Protein AF-A0AA37RUQ0-F1 (afdb_monomer_lite)

pLDDT: mean 81.83, std 15.88, range [35.28, 97.94]

Secondary structure (DSSP, 8-state):
-HHHHHHHHHHHHTPPP--EEE--TTHHHHHHHHHHHHHHHHHHHHHHHHH-TT-HHHHHHHHHHHHHHHHHHHHHHHHHHHHHTTSEEE------

Organism: NCBI:txid375674

Structure (mmCIF, N/CA/C/O backbone):
data_AF-A0AA37RUQ0-F1
#
_entry.id   AF-A0AA37RUQ0-F1
#
loop_
_atom_site.group_PDB
_atom_site.id
_atom_site.type_symbol
_atom_site.label_atom_id
_atom_site.label_alt_id
_atom_site.label_comp_id
_atom_site.label_asym_id
_atom_site.label_entity_id
_atom_site.label_seq_id
_atom_site.pdbx_PDB_ins_code
_atom_site.Cartn_x
_atom_site.Cartn_y
_atom_site.Cartn_z
_atom_site.occupancy
_atom_site.B_iso_or_equiv
_atom_site.auth_seq_id
_atom_site.auth_comp_id
_atom_site.auth_asym_id
_atom_site.auth_atom_id
_atom_site.pdbx_PDB_model_num
ATOM 1 N N . MET A 1 1 ? 40.283 13.486 -41.140 1.00 60.22 1 MET A N 1
ATOM 2 C CA . MET A 1 1 ? 39.689 14.454 -40.187 1.00 60.22 1 MET A CA 1
ATOM 3 C C . MET A 1 1 ? 38.162 14.524 -40.299 1.00 60.22 1 MET A C 1
ATOM 5 O O . MET A 1 1 ? 37.509 14.220 -39.315 1.00 60.22 1 MET A O 1
ATOM 9 N N . ARG A 1 2 ? 37.567 14.825 -41.470 1.00 71.31 2 ARG A N 1
ATOM 10 C CA . ARG A 1 2 ? 36.091 14.896 -41.643 1.00 71.31 2 ARG A CA 1
ATOM 11 C C . ARG A 1 2 ? 35.333 13.602 -41.297 1.00 71.31 2 ARG A C 1
ATOM 13 O O . ARG A 1 2 ? 34.351 13.659 -40.573 1.00 71.31 2 ARG A O 1
ATOM 20 N N . PHE A 1 3 ? 35.820 12.444 -41.745 1.00 74.75 3 PHE A N 1
ATOM 21 C CA . PHE A 1 3 ? 35.188 11.150 -41.443 1.00 74.75 3 PHE A CA 1
ATOM 22 C C . PHE A 1 3 ? 35.244 10.765 -39.958 1.00 74.75 3 PHE A C 1
ATOM 24 O O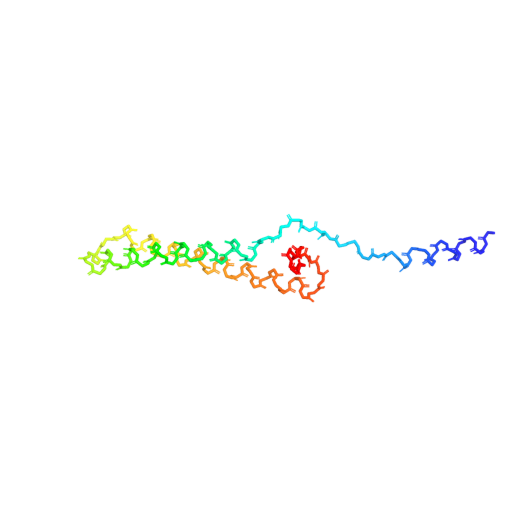 . PHE A 1 3 ? 34.309 10.157 -39.455 1.00 74.75 3 PHE A O 1
ATOM 31 N N . LEU A 1 4 ? 36.302 11.170 -39.246 1.00 80.56 4 LEU A N 1
ATOM 32 C CA . LEU A 1 4 ? 36.442 10.919 -37.809 1.00 80.56 4 LEU A CA 1
ATOM 33 C C . LEU A 1 4 ? 35.384 11.696 -37.012 1.00 80.56 4 LEU A C 1
ATOM 35 O O . LEU A 1 4 ? 34.771 11.152 -36.104 1.00 80.56 4 LEU A O 1
ATOM 39 N N . LEU A 1 5 ? 35.135 12.953 -37.396 1.00 80.25 5 LEU A N 1
ATOM 40 C CA . LEU A 1 5 ? 34.093 13.784 -36.791 1.00 80.25 5 LEU A CA 1
ATOM 41 C C . LEU A 1 5 ? 32.697 13.201 -37.017 1.00 80.25 5 LEU A C 1
ATOM 43 O O . LEU A 1 5 ? 31.911 13.149 -36.080 1.00 80.25 5 LEU A O 1
ATOM 47 N N . ILE A 1 6 ? 32.410 12.722 -38.232 1.00 82.50 6 ILE A N 1
ATOM 48 C CA . ILE A 1 6 ? 31.123 12.087 -38.545 1.00 82.50 6 ILE A CA 1
ATOM 49 C C . ILE A 1 6 ? 30.934 10.832 -37.688 1.00 82.50 6 ILE A C 1
ATOM 51 O O . ILE A 1 6 ? 29.890 10.701 -37.061 1.00 82.50 6 ILE A O 1
ATOM 55 N N . LEU A 1 7 ? 31.963 9.979 -37.586 1.00 81.06 7 LEU A N 1
ATOM 56 C CA . LEU A 1 7 ? 31.937 8.765 -36.765 1.00 81.06 7 LEU A CA 1
ATOM 57 C C . LEU A 1 7 ? 31.631 9.078 -35.292 1.00 81.06 7 LEU A C 1
ATOM 59 O O . LEU A 1 7 ? 30.760 8.441 -34.702 1.00 81.06 7 LEU A O 1
ATOM 63 N N . ILE A 1 8 ? 32.308 10.080 -34.722 1.00 80.06 8 ILE A N 1
ATOM 64 C CA . ILE A 1 8 ? 32.117 10.513 -33.330 1.00 80.06 8 ILE A CA 1
ATOM 65 C C . ILE A 1 8 ? 30.689 11.028 -33.115 1.00 80.06 8 ILE A C 1
ATOM 67 O O . ILE A 1 8 ? 30.041 10.629 -32.153 1.00 80.06 8 ILE A O 1
ATOM 71 N N . VAL A 1 9 ? 30.166 11.853 -34.027 1.00 79.12 9 VAL A N 1
ATOM 72 C CA . VAL A 1 9 ? 28.796 12.386 -33.926 1.00 79.12 9 VAL A CA 1
ATOM 73 C C . VAL A 1 9 ? 27.759 11.262 -33.982 1.00 79.12 9 VAL A C 1
ATOM 75 O O . VAL A 1 9 ? 26.856 11.235 -33.150 1.00 79.12 9 VAL A O 1
ATOM 78 N N . THR A 1 10 ? 27.913 10.289 -34.885 1.00 78.81 10 THR A N 1
ATOM 79 C CA . THR A 1 10 ? 27.029 9.113 -34.906 1.00 78.81 10 THR A CA 1
ATOM 80 C C . THR A 1 10 ? 27.122 8.286 -33.628 1.00 78.81 10 THR A C 1
ATOM 82 O O . THR A 1 10 ? 26.094 7.831 -33.143 1.00 78.81 10 THR A O 1
ATOM 85 N N . LEU A 1 11 ? 28.313 8.121 -33.040 1.00 72.06 11 LEU A N 1
ATOM 86 C CA . LEU A 1 11 ? 28.481 7.343 -31.809 1.00 72.06 11 LEU A CA 1
ATOM 87 C C . LEU A 1 11 ? 27.798 8.010 -30.602 1.00 72.06 11 LEU A C 1
ATOM 89 O O . LEU A 1 11 ? 27.229 7.320 -29.761 1.00 72.06 11 LEU A O 1
ATOM 93 N N . LEU A 1 12 ? 27.819 9.346 -30.532 1.00 66.44 12 LEU A N 1
ATOM 94 C CA . LEU A 1 12 ? 27.153 10.106 -29.469 1.00 66.44 12 LEU A CA 1
ATOM 95 C C . LEU A 1 12 ? 25.618 10.055 -29.569 1.00 66.44 12 LEU A C 1
ATOM 97 O O . LEU A 1 12 ? 24.941 10.050 -28.541 1.00 66.44 12 LEU A O 1
ATOM 101 N N . CYS A 1 13 ? 25.061 9.985 -30.781 1.00 69.25 13 CYS A N 1
ATOM 102 C CA . CYS A 1 13 ? 23.610 9.912 -30.984 1.00 69.25 13 CYS A CA 1
ATOM 103 C C . CYS A 1 13 ? 23.003 8.538 -30.656 1.00 69.25 13 CYS A C 1
ATOM 105 O O . CYS A 1 13 ? 21.801 8.461 -30.426 1.00 69.25 13 CYS A O 1
ATOM 107 N N . VAL A 1 14 ? 23.806 7.469 -30.615 1.00 67.75 14 VAL A N 1
ATOM 108 C CA . VAL A 1 14 ? 23.345 6.098 -30.311 1.00 67.75 14 VAL A CA 1
ATOM 109 C C . VAL A 1 14 ? 23.705 5.706 -28.874 1.00 67.75 14 VAL A C 1
ATOM 111 O O . VAL A 1 14 ? 23.908 4.533 -28.569 1.00 67.75 14 VAL A O 1
ATOM 114 N N . SER A 1 15 ? 23.810 6.673 -27.956 1.00 61.28 15 SER A N 1
ATOM 115 C CA . SER A 1 15 ? 23.961 6.310 -26.548 1.00 61.28 15 SER A CA 1
ATOM 116 C C . SER A 1 15 ? 22.658 5.656 -26.065 1.00 61.28 15 SER A C 1
ATOM 118 O O . SER A 1 15 ? 21.587 6.256 -26.194 1.00 61.28 15 SER A O 1
ATOM 120 N N . PRO A 1 16 ? 22.700 4.411 -25.557 1.00 64.06 16 PRO A N 1
ATOM 121 C CA . PRO A 1 16 ? 21.535 3.829 -24.916 1.00 64.06 16 PRO A CA 1
ATOM 122 C C . PRO A 1 16 ? 21.187 4.716 -23.721 1.00 64.06 16 PRO A C 1
ATOM 124 O O . PRO A 1 16 ? 22.066 5.059 -22.927 1.00 64.06 16 PRO A O 1
ATOM 127 N N . GLY A 1 17 ? 19.920 5.126 -23.625 1.00 61.44 17 GLY A N 1
ATOM 128 C CA . GLY A 1 17 ? 19.441 5.917 -22.497 1.00 61.44 17 GLY A CA 1
ATOM 129 C C . GLY A 1 17 ? 19.852 5.235 -21.195 1.00 61.44 17 GLY A C 1
ATOM 130 O O . GLY A 1 17 ? 19.557 4.057 -20.994 1.00 61.44 17 GLY A O 1
ATOM 131 N N . ALA A 1 18 ? 20.595 5.948 -20.349 1.00 59.53 18 ALA A N 1
ATOM 132 C CA . ALA A 1 18 ? 21.043 5.422 -19.071 1.00 59.53 18 ALA A CA 1
ATOM 133 C C . ALA A 1 18 ? 19.813 5.171 -18.191 1.00 59.53 18 ALA A C 1
ATOM 135 O O . ALA A 1 18 ? 19.218 6.105 -17.659 1.00 59.53 18 ALA A O 1
ATOM 136 N N . GLN A 1 19 ? 19.406 3.909 -18.075 1.00 55.50 19 GLN A N 1
ATOM 137 C CA . GLN A 1 19 ? 18.350 3.502 -17.160 1.00 55.50 19 GLN A CA 1
ATOM 138 C C . GLN A 1 19 ? 18.966 3.281 -15.782 1.00 55.50 19 GLN A C 1
ATOM 140 O O . GLN A 1 19 ? 19.949 2.553 -15.634 1.00 55.50 19 GLN A O 1
ATOM 145 N N . SER A 1 20 ? 18.390 3.913 -14.761 1.00 52.22 20 SER A N 1
ATOM 146 C CA . SER A 1 20 ? 18.719 3.574 -13.382 1.00 52.22 20 SER A CA 1
ATOM 147 C C . SER A 1 20 ? 18.062 2.232 -13.069 1.00 52.22 20 SER A C 1
ATOM 149 O O . SER A 1 20 ? 16.851 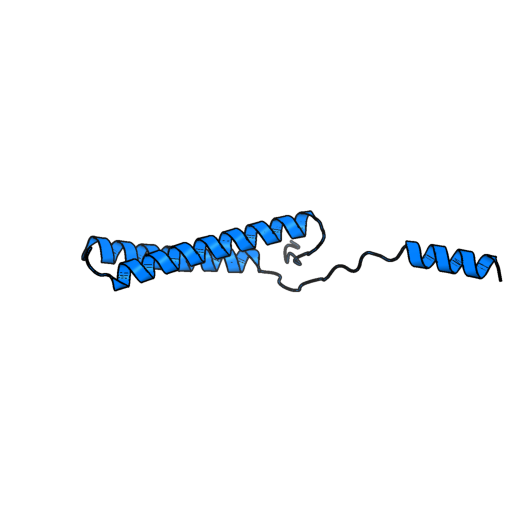2.150 -12.868 1.00 52.22 20 SER A O 1
ATOM 151 N N . ILE A 1 21 ? 18.857 1.163 -13.091 1.00 53.38 21 ILE A N 1
ATOM 152 C CA . ILE A 1 21 ? 18.432 -0.136 -12.573 1.00 53.38 21 ILE A CA 1
ATOM 153 C C . ILE A 1 21 ? 18.433 -0.001 -11.057 1.00 53.38 21 ILE A C 1
ATOM 155 O O . ILE A 1 21 ? 19.492 0.102 -10.438 1.00 53.38 21 ILE A O 1
ATOM 159 N N . VAL A 1 22 ? 17.244 0.029 -10.464 1.00 51.25 22 VAL A N 1
ATOM 160 C CA . VAL A 1 22 ? 17.087 -0.017 -9.014 1.00 51.25 22 VAL A CA 1
ATOM 161 C C . VAL A 1 22 ? 16.885 -1.487 -8.649 1.00 51.25 22 VAL A C 1
ATOM 163 O O . VAL A 1 22 ? 15.821 -2.033 -8.947 1.00 51.25 22 VAL A O 1
ATOM 166 N N . PRO A 1 23 ? 17.880 -2.167 -8.049 1.00 48.78 23 PRO A N 1
ATOM 167 C CA . PRO A 1 23 ? 17.712 -3.530 -7.565 1.00 48.78 23 PRO A CA 1
ATOM 168 C C . PRO A 1 23 ? 16.777 -3.496 -6.353 1.00 48.78 23 PRO A C 1
ATOM 170 O O . PRO A 1 23 ? 17.201 -3.348 -5.211 1.00 48.78 23 PRO A O 1
ATOM 173 N N . ASN A 1 24 ? 15.476 -3.545 -6.616 1.00 54.97 24 ASN A N 1
ATOM 174 C CA . ASN A 1 24 ? 14.449 -3.751 -5.610 1.00 54.97 24 ASN A CA 1
ATOM 175 C C . ASN A 1 24 ? 13.415 -4.717 -6.189 1.00 54.97 24 ASN A C 1
ATOM 177 O O . ASN A 1 24 ? 12.358 -4.326 -6.678 1.00 54.97 24 ASN A O 1
ATOM 181 N N . ASP A 1 25 ? 13.797 -5.986 -6.164 1.00 63.69 25 ASP A N 1
ATOM 182 C CA . ASP A 1 25 ? 13.120 -7.158 -6.724 1.00 63.69 25 ASP A CA 1
ATOM 183 C C . ASP A 1 25 ? 11.809 -7.542 -6.018 1.00 63.69 25 ASP A C 1
ATOM 185 O O . ASP A 1 25 ? 11.164 -8.535 -6.352 1.00 63.69 25 ASP A O 1
ATOM 189 N N . GLY A 1 26 ? 11.384 -6.747 -5.039 1.00 74.50 26 GLY A N 1
ATOM 190 C CA . GLY A 1 26 ? 10.181 -7.007 -4.267 1.00 74.50 26 GLY A CA 1
ATOM 191 C C . GLY A 1 26 ? 9.402 -5.763 -3.891 1.00 74.50 26 GLY A C 1
ATOM 192 O O . GLY A 1 26 ? 8.534 -5.883 -3.036 1.00 74.50 26 GLY A O 1
ATOM 193 N N . TYR A 1 27 ? 9.680 -4.591 -4.476 1.00 84.25 27 TYR A N 1
ATOM 194 C CA . TYR A 1 27 ? 9.077 -3.338 -4.012 1.00 84.25 27 TYR A CA 1
ATOM 195 C C . TYR A 1 27 ? 7.547 -3.416 -3.908 1.00 84.25 27 TYR A C 1
ATOM 197 O O . TYR A 1 27 ? 6.989 -3.123 -2.852 1.00 84.25 27 TYR A O 1
ATOM 205 N N . TYR A 1 28 ? 6.878 -3.864 -4.976 1.00 87.94 28 TYR A N 1
ATOM 206 C CA . TYR A 1 28 ? 5.419 -3.982 -4.992 1.00 87.94 28 TYR A CA 1
ATOM 207 C C . TYR A 1 28 ? 4.918 -5.035 -4.001 1.00 87.94 28 TYR A C 1
ATOM 209 O O . TYR A 1 28 ? 4.023 -4.747 -3.219 1.00 87.94 28 TYR A O 1
ATOM 217 N N . ARG A 1 29 ? 5.572 -6.199 -3.930 1.00 88.06 29 ARG A N 1
ATOM 218 C CA . ARG A 1 29 ? 5.234 -7.252 -2.959 1.00 88.06 29 ARG A CA 1
ATOM 219 C C . ARG A 1 29 ? 5.375 -6.779 -1.508 1.00 88.06 29 ARG A C 1
ATOM 221 O O . ARG A 1 29 ? 4.532 -7.087 -0.673 1.00 88.06 29 ARG A O 1
ATOM 228 N N . ILE A 1 30 ? 6.437 -6.034 -1.200 1.00 90.31 30 ILE A N 1
ATOM 229 C CA . ILE A 1 30 ? 6.680 -5.453 0.127 1.00 90.31 30 ILE A CA 1
ATOM 230 C C . ILE A 1 30 ? 5.619 -4.397 0.437 1.00 90.31 30 ILE A C 1
ATOM 232 O O . ILE A 1 30 ? 5.131 -4.345 1.564 1.00 90.31 30 ILE A O 1
ATOM 236 N N . ALA A 1 31 ? 5.257 -3.568 -0.545 1.00 91.75 31 ALA A N 1
ATOM 237 C CA . ALA A 1 31 ? 4.198 -2.580 -0.391 1.00 91.75 31 ALA A CA 1
ATOM 238 C C . ALA A 1 31 ? 2.848 -3.250 -0.097 1.00 91.75 31 ALA A C 1
ATOM 240 O O . ALA A 1 31 ? 2.189 -2.848 0.859 1.00 91.75 31 ALA A O 1
ATOM 241 N N . ASP A 1 32 ? 2.494 -4.309 -0.828 1.00 92.00 32 ASP A N 1
ATOM 242 C CA . ASP A 1 32 ? 1.259 -5.073 -0.615 1.00 92.00 32 ASP A CA 1
ATOM 243 C C . ASP A 1 32 ? 1.242 -5.713 0.781 1.00 92.00 32 ASP A C 1
ATOM 245 O O . ASP A 1 32 ? 0.328 -5.475 1.565 1.00 92.00 32 ASP A O 1
ATOM 249 N N . SER A 1 33 ? 2.319 -6.407 1.171 1.00 94.06 33 SER A N 1
ATOM 250 C CA . SER A 1 33 ? 2.425 -6.999 2.517 1.00 94.06 33 SER A CA 1
ATOM 251 C C . SER A 1 33 ? 2.367 -5.946 3.630 1.00 94.06 33 SER A C 1
ATOM 253 O O . SER A 1 33 ? 1.878 -6.208 4.732 1.00 94.06 33 SER A O 1
ATOM 255 N N . ARG A 1 34 ? 2.883 -4.737 3.372 1.00 95.31 34 ARG A N 1
ATOM 256 C CA . ARG A 1 34 ? 2.810 -3.629 4.324 1.00 95.31 34 ARG A CA 1
ATOM 257 C C . ARG A 1 34 ? 1.390 -3.082 4.438 1.00 95.31 34 ARG A C 1
ATOM 259 O O . ARG A 1 34 ? 0.983 -2.783 5.557 1.00 95.31 34 ARG A O 1
ATOM 266 N N . ILE A 1 35 ? 0.664 -2.959 3.328 1.00 96.00 35 ILE A N 1
ATOM 267 C CA . ILE A 1 35 ? -0.750 -2.568 3.326 1.00 96.00 35 ILE A CA 1
ATOM 268 C C . ILE A 1 35 ? -1.562 -3.592 4.121 1.00 96.00 35 ILE A C 1
ATOM 270 O O . ILE A 1 35 ? -2.229 -3.193 5.071 1.00 96.00 35 ILE A O 1
ATOM 274 N N . ASP A 1 36 ? -1.403 -4.890 3.853 1.00 96.81 36 ASP A N 1
ATOM 275 C CA . ASP A 1 36 ? -2.109 -5.958 4.579 1.00 96.81 36 ASP A CA 1
ATOM 276 C C . ASP A 1 36 ? -1.870 -5.879 6.095 1.00 96.81 36 ASP A C 1
ATOM 278 O O . ASP A 1 36 ? -2.788 -5.993 6.913 1.00 96.81 36 ASP A O 1
ATOM 282 N N . TYR A 1 37 ? -0.619 -5.643 6.498 1.00 97.25 37 TYR A N 1
ATOM 283 C CA . TYR A 1 37 ? -0.258 -5.468 7.902 1.00 97.25 37 TYR A CA 1
ATOM 284 C C . TYR A 1 37 ? -0.917 -4.232 8.542 1.00 97.25 37 TYR A C 1
ATOM 286 O O . TYR A 1 37 ? -1.332 -4.274 9.703 1.00 97.25 37 TYR A O 1
ATOM 294 N N . LEU A 1 38 ? -1.007 -3.119 7.812 1.00 97.25 38 LEU A N 1
ATOM 295 C CA . LEU A 1 38 ? -1.653 -1.895 8.292 1.00 97.25 38 LEU A CA 1
ATOM 296 C C . LEU A 1 38 ? -3.177 -2.042 8.350 1.00 97.25 38 LEU A C 1
ATOM 298 O O . LEU A 1 38 ? -3.785 -1.582 9.313 1.00 97.25 38 LEU A O 1
ATOM 302 N N . GLU A 1 39 ? -3.789 -2.726 7.385 1.00 97.06 39 GLU A N 1
ATOM 303 C CA . GLU A 1 39 ? -5.224 -3.019 7.381 1.00 97.06 39 GLU A CA 1
ATOM 304 C C . GLU A 1 39 ? -5.630 -3.921 8.548 1.00 97.06 39 GLU A C 1
ATOM 306 O O . GLU A 1 39 ? -6.678 -3.712 9.157 1.00 97.06 39 GLU A O 1
ATOM 311 N N . ASN A 1 40 ? -4.795 -4.898 8.909 1.00 96.94 40 ASN A N 1
ATOM 312 C CA . ASN A 1 40 ? -5.046 -5.731 10.084 1.00 96.94 40 ASN A CA 1
ATOM 313 C C . ASN A 1 40 ? -4.992 -4.915 11.384 1.00 96.94 40 ASN A C 1
ATOM 315 O O . ASN A 1 40 ? -5.898 -5.025 12.204 1.00 96.94 40 ASN A O 1
ATOM 319 N N . GLN A 1 41 ? -4.008 -4.024 11.538 1.00 95.94 41 GLN A N 1
ATOM 320 C CA . GLN A 1 41 ? -3.989 -3.100 12.679 1.00 95.94 41 GLN A CA 1
ATOM 321 C C . GLN A 1 41 ? -5.195 -2.155 12.685 1.00 95.94 41 GLN A C 1
ATOM 323 O O . GLN A 1 41 ? -5.731 -1.850 13.747 1.00 95.94 41 GLN A O 1
ATOM 328 N N . LEU A 1 42 ? -5.633 -1.690 11.512 1.00 95.81 42 LEU A N 1
ATOM 329 C CA . LEU A 1 42 ? -6.806 -0.831 11.400 1.00 95.81 42 LEU A CA 1
ATOM 330 C C . LEU A 1 42 ? -8.067 -1.562 11.874 1.00 95.81 42 LEU A C 1
ATOM 332 O O . LEU A 1 42 ? -8.836 -0.985 12.636 1.00 95.81 42 LEU A O 1
ATOM 336 N N . LYS A 1 43 ? -8.237 -2.841 11.509 1.00 95.25 43 LYS A N 1
ATOM 337 C CA . LYS A 1 43 ? -9.335 -3.688 12.007 1.00 95.25 43 LYS A CA 1
ATOM 338 C C . LYS A 1 43 ? -9.311 -3.823 13.529 1.00 95.25 43 LYS A C 1
ATOM 340 O O . LYS A 1 43 ? -10.362 -3.716 14.156 1.00 95.25 43 LYS A O 1
ATOM 345 N N . ASP A 1 44 ? -8.134 -4.017 14.122 1.00 94.88 44 ASP A N 1
ATOM 346 C CA . ASP A 1 44 ? -7.993 -4.119 15.579 1.00 94.88 44 ASP A CA 1
ATOM 347 C C . ASP A 1 44 ? -8.360 -2.803 16.282 1.00 94.88 44 ASP A C 1
ATOM 349 O O . ASP A 1 44 ? -9.025 -2.809 17.320 1.00 94.88 44 ASP A O 1
ATOM 353 N N . VAL A 1 45 ? -7.956 -1.665 15.711 1.00 92.94 45 VAL A N 1
ATOM 354 C CA . VAL A 1 45 ? -8.291 -0.331 16.231 1.00 92.94 45 VAL A CA 1
ATOM 355 C C . VAL A 1 45 ? -9.782 -0.032 16.068 1.00 92.94 45 VAL A C 1
ATOM 357 O O . VAL A 1 45 ? -10.405 0.458 17.008 1.00 92.94 45 VAL A O 1
ATOM 360 N N . ASP A 1 46 ? -10.378 -0.372 14.924 1.00 93.44 46 ASP A N 1
ATOM 361 C CA . ASP A 1 46 ? -11.813 -0.212 14.673 1.00 93.44 46 ASP A CA 1
ATOM 362 C C . ASP A 1 46 ? -12.648 -1.069 15.637 1.00 93.44 46 ASP A C 1
ATOM 364 O O . ASP A 1 46 ? -13.656 -0.601 16.171 1.00 93.44 46 ASP A O 1
ATOM 368 N N . ALA A 1 47 ? -12.204 -2.294 15.936 1.00 93.19 47 ALA A N 1
ATOM 369 C CA . ALA A 1 47 ? -12.843 -3.148 16.934 1.00 93.19 47 ALA A CA 1
ATOM 370 C C . ALA A 1 47 ? -12.778 -2.535 18.344 1.00 93.19 47 ALA A C 1
ATOM 372 O O . ALA A 1 47 ? -13.765 -2.567 19.079 1.00 93.19 47 ALA A O 1
ATOM 373 N N . GLN A 1 48 ? -11.646 -1.933 18.722 1.00 90.94 48 GLN A N 1
ATOM 374 C CA . GLN A 1 48 ? -11.506 -1.250 20.012 1.00 90.94 48 GLN A CA 1
ATOM 375 C C . GLN A 1 48 ? -12.362 0.022 20.094 1.00 90.94 48 GLN A C 1
ATOM 377 O O . GLN A 1 48 ? -13.024 0.249 21.107 1.00 90.94 48 GLN A O 1
ATOM 382 N N . LEU A 1 49 ? -12.416 0.817 19.023 1.00 90.81 49 LEU A N 1
ATOM 383 C CA . LEU A 1 49 ? -13.265 2.008 18.938 1.00 90.81 49 LEU A CA 1
ATOM 384 C C . LEU A 1 49 ? -14.759 1.669 18.972 1.00 90.81 49 LEU A C 1
ATOM 386 O O . LEU A 1 49 ? -15.535 2.417 19.560 1.00 90.81 49 LEU A O 1
ATOM 390 N N . ALA A 1 50 ? -15.171 0.529 18.410 1.00 89.88 50 ALA A N 1
ATOM 391 C CA . ALA A 1 50 ? -16.551 0.056 18.510 1.00 89.88 50 ALA A CA 1
ATOM 392 C C . ALA A 1 50 ? -16.965 -0.245 19.964 1.00 89.88 50 ALA A C 1
ATOM 394 O O . ALA A 1 50 ? -18.132 -0.081 20.320 1.00 89.88 50 ALA A O 1
ATOM 395 N N . LEU A 1 51 ? -16.013 -0.661 20.806 1.00 89.56 51 LEU A N 1
ATOM 396 C CA . LEU A 1 51 ? -16.230 -0.903 22.234 1.00 89.56 51 LEU A CA 1
ATOM 397 C C . LEU A 1 51 ? -16.115 0.381 23.067 1.00 89.56 51 LEU A C 1
ATOM 399 O O . LEU A 1 51 ? -16.825 0.527 24.058 1.00 89.56 51 LEU A O 1
ATOM 403 N N . THR A 1 52 ? -15.221 1.300 22.685 1.00 86.62 52 THR A N 1
ATOM 404 C CA . THR A 1 52 ? -14.952 2.556 23.409 1.00 86.62 52 THR A CA 1
ATOM 405 C C . THR A 1 52 ? -14.828 3.743 22.435 1.00 86.62 52 THR A C 1
ATOM 407 O O . THR A 1 52 ? -13.717 4.138 22.073 1.00 86.62 52 THR A O 1
ATOM 410 N N . PRO A 1 53 ? -15.953 4.359 22.019 1.00 78.38 53 PRO A N 1
ATOM 411 C CA . PRO A 1 53 ? -15.972 5.332 20.916 1.00 78.38 53 PRO A CA 1
ATOM 412 C C . PRO A 1 53 ? -15.263 6.664 21.203 1.00 78.38 53 PRO A C 1
ATOM 414 O O . PRO A 1 53 ? -14.785 7.332 20.287 1.00 78.38 53 PRO A O 1
ATOM 417 N N . GLU A 1 54 ? -15.180 7.071 22.472 1.00 82.19 54 GLU A N 1
ATOM 418 C CA . GLU A 1 54 ? -14.650 8.387 22.867 1.00 82.19 54 GLU A CA 1
ATOM 419 C C . GLU A 1 54 ? -13.127 8.406 23.083 1.00 82.19 54 GLU A C 1
ATOM 421 O O . GLU A 1 54 ? -12.559 9.385 23.574 1.00 82.19 54 GLU A O 1
ATOM 426 N N . GLN A 1 55 ? -12.420 7.341 22.699 1.00 85.12 55 GLN A N 1
ATOM 427 C CA . GLN A 1 55 ? -10.983 7.248 22.919 1.00 85.12 55 GLN A CA 1
ATOM 428 C C . GLN A 1 55 ? -10.207 8.036 21.846 1.00 85.12 55 GLN A C 1
ATOM 430 O O . GLN A 1 55 ? -9.771 7.501 20.828 1.00 85.12 55 GLN A O 1
ATOM 435 N N . SER A 1 56 ? -10.008 9.338 22.092 1.00 85.31 56 SER A N 1
ATOM 436 C CA . SER A 1 56 ? -9.328 10.290 21.187 1.00 85.31 56 SER A CA 1
ATOM 437 C C . SER A 1 56 ? -7.989 9.782 20.617 1.00 85.31 56 SER A C 1
ATOM 439 O O . SER A 1 56 ? -7.673 10.020 19.448 1.00 85.31 56 SER A O 1
ATOM 441 N N . GLN A 1 57 ? -7.223 9.028 21.411 1.00 90.12 57 GLN A N 1
ATOM 442 C CA . GLN A 1 57 ? -5.960 8.428 20.974 1.00 90.12 57 GLN A CA 1
ATOM 443 C C . GLN A 1 57 ? -6.166 7.355 19.897 1.00 90.12 57 GLN A C 1
ATOM 445 O O . GLN A 1 57 ? -5.455 7.364 18.896 1.00 90.12 57 GLN A O 1
ATOM 450 N N . LEU A 1 58 ? -7.160 6.475 20.057 1.00 90.06 58 LEU A N 1
ATOM 451 C CA . LEU A 1 58 ? -7.466 5.440 19.067 1.00 90.06 58 LEU A CA 1
ATOM 452 C C . LEU A 1 58 ? -7.975 6.046 17.757 1.00 90.06 58 LEU A C 1
ATOM 454 O O . LEU A 1 58 ? -7.571 5.593 16.692 1.00 90.06 58 LEU A O 1
ATOM 458 N N . ASN A 1 59 ? -8.770 7.120 17.819 1.00 89.94 59 ASN A N 1
ATOM 459 C CA . ASN A 1 59 ? -9.182 7.859 16.621 1.00 89.94 59 ASN A CA 1
ATOM 460 C C . ASN A 1 59 ? -7.971 8.446 15.871 1.00 89.94 59 ASN A C 1
ATOM 462 O O . ASN A 1 59 ? -7.873 8.317 14.653 1.00 89.94 59 ASN A O 1
ATOM 466 N N . THR A 1 60 ? -6.998 9.005 16.597 1.00 93.88 60 THR A N 1
ATOM 467 C CA . THR A 1 60 ? -5.754 9.529 16.000 1.00 93.88 60 THR A CA 1
ATOM 468 C C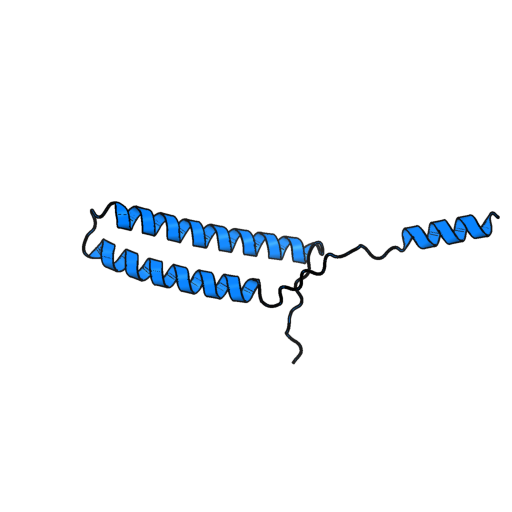 . THR A 1 60 ? -4.922 8.419 15.350 1.00 93.88 60 THR A C 1
ATOM 470 O O . THR A 1 60 ? -4.380 8.596 14.255 1.00 93.88 60 THR A O 1
ATOM 473 N N . ILE A 1 61 ? -4.826 7.259 16.005 1.00 93.56 61 ILE A N 1
ATOM 474 C CA . ILE A 1 61 ? -4.131 6.084 15.466 1.00 93.56 61 ILE A CA 1
ATOM 475 C C . ILE A 1 61 ? -4.834 5.595 14.198 1.00 93.56 61 ILE A C 1
ATOM 477 O O . ILE A 1 61 ? -4.175 5.404 13.179 1.00 93.56 61 ILE A O 1
ATOM 481 N N . ARG A 1 62 ? -6.165 5.469 14.229 1.00 94.88 62 ARG A N 1
ATOM 482 C CA . ARG A 1 62 ? -6.990 5.079 13.081 1.00 94.88 62 ARG A CA 1
ATOM 483 C C . ARG A 1 62 ? -6.735 5.979 11.873 1.00 94.88 62 ARG A C 1
ATOM 485 O O . ARG A 1 62 ? -6.422 5.485 10.795 1.00 94.88 62 ARG A O 1
ATOM 492 N N . GLU A 1 63 ? -6.816 7.296 12.053 1.00 96.12 63 GLU A N 1
ATOM 493 C CA . GLU A 1 63 ? -6.550 8.263 10.981 1.00 96.12 63 GLU A CA 1
ATOM 494 C C . GLU A 1 63 ? -5.124 8.155 10.432 1.00 96.12 63 GLU A C 1
ATOM 496 O O . GLU A 1 63 ? -4.908 8.284 9.227 1.00 96.12 63 GLU A O 1
ATOM 501 N N . SER A 1 64 ? -4.145 7.915 11.305 1.00 96.19 64 SER A N 1
ATOM 502 C CA . SER A 1 64 ? -2.743 7.775 10.909 1.00 96.19 64 SER A CA 1
ATOM 503 C C . SER A 1 64 ? -2.511 6.504 10.090 1.00 96.19 64 SER A C 1
ATOM 505 O O . SER A 1 64 ? -1.804 6.550 9.085 1.00 96.19 64 SER A O 1
ATOM 507 N N . LEU A 1 65 ? -3.139 5.388 10.476 1.00 96.94 65 LEU A N 1
ATOM 508 C CA . LEU A 1 65 ? -3.089 4.128 9.730 1.00 96.94 65 LEU A CA 1
ATOM 509 C C . LEU A 1 65 ? -3.716 4.275 8.339 1.00 96.94 65 LEU A C 1
ATOM 511 O O . LEU A 1 65 ? -3.109 3.856 7.356 1.00 96.94 65 LEU A O 1
ATOM 515 N N . VAL A 1 66 ? -4.882 4.923 8.244 1.00 97.75 66 VAL A N 1
ATOM 516 C CA . VAL A 1 66 ? -5.544 5.199 6.957 1.00 97.75 66 VAL A CA 1
ATOM 517 C C . VAL A 1 66 ? -4.645 6.042 6.051 1.00 97.75 66 VAL A C 1
ATOM 519 O O . VAL A 1 66 ? -4.404 5.665 4.906 1.00 97.75 66 VAL A O 1
ATOM 522 N N . LYS A 1 67 ? -4.078 7.137 6.573 1.00 97.81 67 LYS A N 1
ATOM 523 C CA . LYS A 1 67 ? -3.162 8.000 5.808 1.00 97.81 67 LYS A CA 1
ATOM 524 C C . LYS A 1 67 ? -1.929 7.247 5.310 1.00 97.81 67 LYS A C 1
ATOM 526 O O . LYS A 1 67 ? -1.508 7.459 4.177 1.00 97.81 67 LYS A O 1
ATOM 531 N N . GLU A 1 68 ? -1.342 6.379 6.130 1.00 96.81 68 GLU A N 1
ATOM 532 C CA . GLU A 1 68 ? -0.174 5.591 5.724 1.00 96.81 68 GLU A CA 1
ATOM 533 C C . GLU A 1 68 ? -0.520 4.619 4.585 1.00 96.81 68 GLU A C 1
ATOM 535 O O . GLU A 1 68 ? 0.231 4.525 3.613 1.00 96.81 68 GLU A O 1
ATOM 540 N N . ILE A 1 69 ? -1.675 3.945 4.656 1.00 97.31 69 ILE A N 1
ATOM 541 C CA . ILE A 1 69 ? -2.159 3.070 3.577 1.00 97.31 69 ILE A CA 1
ATOM 542 C C . ILE A 1 69 ? -2.326 3.869 2.277 1.00 97.31 69 ILE A C 1
ATOM 544 O O . ILE A 1 69 ? -1.784 3.476 1.241 1.00 97.31 69 ILE A O 1
ATOM 548 N N . GLU A 1 70 ? -3.007 5.017 2.331 1.00 97.88 70 GLU A N 1
ATOM 549 C CA . GLU A 1 70 ? -3.213 5.894 1.170 1.00 97.88 70 GLU A CA 1
ATOM 550 C C . GLU A 1 70 ? -1.884 6.365 0.559 1.00 97.88 70 GLU A C 1
ATOM 552 O O . GLU A 1 70 ? -1.716 6.361 -0.664 1.00 97.88 70 GLU A O 1
ATOM 557 N N . LEU A 1 71 ? -0.906 6.729 1.395 1.00 97.94 71 LEU A N 1
ATOM 558 C CA . LEU A 1 71 ? 0.421 7.155 0.947 1.00 97.94 71 LEU A CA 1
ATOM 559 C C . LEU A 1 71 ? 1.184 6.031 0.242 1.00 97.94 71 LEU A C 1
ATOM 561 O O . LEU A 1 71 ? 1.820 6.276 -0.789 1.00 97.94 71 LEU A O 1
ATOM 565 N N . ILE A 1 72 ? 1.131 4.806 0.771 1.00 96.25 72 ILE A N 1
ATOM 566 C CA . ILE A 1 72 ? 1.775 3.648 0.140 1.00 96.25 72 ILE A CA 1
ATOM 567 C C . ILE A 1 72 ? 1.107 3.352 -1.206 1.00 96.25 72 ILE A C 1
ATOM 569 O O . ILE A 1 72 ? 1.808 3.202 -2.209 1.00 96.25 72 ILE A O 1
ATOM 573 N N . GLN A 1 73 ? -0.226 3.348 -1.268 1.00 96.19 73 GLN A N 1
ATOM 574 C CA . GLN A 1 73 ? -0.973 3.133 -2.511 1.00 96.19 73 GLN A CA 1
ATOM 575 C C . GLN A 1 73 ? -0.650 4.197 -3.570 1.00 96.19 73 GLN A C 1
ATOM 577 O O . GLN A 1 73 ? -0.376 3.865 -4.728 1.00 96.19 73 GLN A O 1
ATOM 582 N N . ALA A 1 74 ? -0.611 5.474 -3.178 1.00 96.56 74 ALA A N 1
ATOM 583 C CA . ALA A 1 74 ? -0.244 6.572 -4.068 1.00 96.56 74 ALA A CA 1
ATOM 584 C C . ALA A 1 74 ? 1.189 6.421 -4.603 1.00 96.56 74 ALA A C 1
ATOM 586 O O . ALA A 1 74 ? 1.440 6.635 -5.791 1.00 96.56 74 ALA A O 1
ATOM 587 N N . ARG A 1 75 ? 2.128 5.999 -3.749 1.00 94.38 75 ARG A N 1
ATOM 588 C CA . ARG A 1 75 ? 3.521 5.752 -4.140 1.00 94.38 75 ARG A CA 1
ATOM 589 C C . ARG A 1 75 ? 3.643 4.583 -5.117 1.00 94.38 75 ARG A C 1
ATOM 591 O O . ARG A 1 75 ? 4.337 4.712 -6.122 1.00 94.38 75 ARG A O 1
ATOM 598 N N . VAL A 1 76 ? 2.941 3.475 -4.869 1.00 93.38 76 VAL A N 1
ATOM 599 C CA . VAL A 1 76 ? 2.893 2.325 -5.788 1.00 93.38 76 VAL A CA 1
ATOM 600 C C . VAL A 1 76 ? 2.356 2.748 -7.152 1.00 93.38 76 VAL A C 1
ATOM 602 O O . VAL A 1 76 ? 2.950 2.398 -8.172 1.00 93.38 76 VAL A O 1
ATOM 605 N N . LYS A 1 77 ? 1.273 3.533 -7.180 1.00 94.06 77 LYS A N 1
ATOM 606 C CA . LYS A 1 77 ? 0.701 4.062 -8.423 1.00 94.06 77 LYS A CA 1
ATOM 607 C C . LYS A 1 77 ? 1.718 4.903 -9.195 1.00 94.06 77 LYS A C 1
ATOM 609 O O . LYS A 1 77 ? 1.960 4.623 -10.365 1.00 94.06 77 LYS A O 1
ATOM 614 N N . LEU A 1 78 ? 2.353 5.869 -8.530 1.00 93.56 78 LEU A N 1
ATOM 615 C CA . LEU A 1 78 ? 3.381 6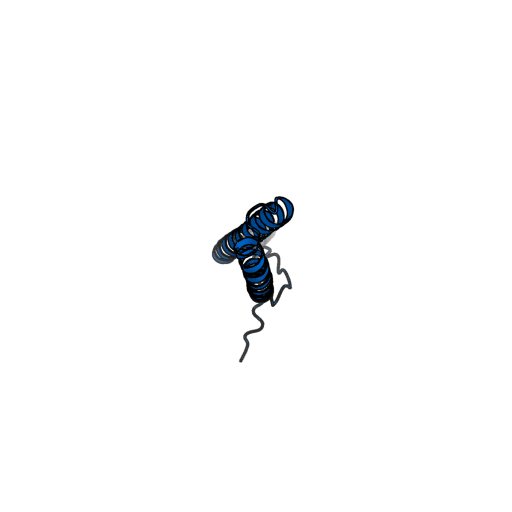.716 -9.137 1.00 93.56 78 LEU A CA 1
ATOM 616 C C . LEU A 1 78 ? 4.518 5.877 -9.732 1.00 93.56 78 LEU A C 1
ATOM 618 O O . LEU A 1 78 ? 4.965 6.130 -10.844 1.00 93.56 78 LEU A O 1
ATOM 622 N N . TYR A 1 79 ? 4.991 4.864 -9.010 1.00 89.69 79 TYR A N 1
ATOM 623 C CA . TYR A 1 79 ? 6.099 4.041 -9.487 1.00 89.69 79 TYR A CA 1
ATOM 624 C C . TYR A 1 79 ? 5.706 3.171 -10.679 1.00 89.69 79 TYR A C 1
ATOM 626 O O . TYR A 1 79 ? 6.497 3.046 -11.606 1.00 89.69 79 TYR A O 1
ATOM 634 N N . LYS A 1 80 ? 4.482 2.631 -10.709 1.00 87.88 80 LYS A N 1
ATOM 635 C CA . LYS A 1 80 ? 3.962 1.932 -11.896 1.00 87.88 80 LYS A CA 1
ATOM 636 C C . LYS A 1 80 ? 3.871 2.863 -13.112 1.00 87.88 80 LYS A C 1
ATOM 638 O O . LYS A 1 80 ? 4.194 2.449 -14.220 1.00 87.88 80 LYS A O 1
ATOM 643 N N . GLU A 1 81 ? 3.473 4.121 -12.915 1.00 90.38 81 GLU A N 1
ATOM 644 C CA . GLU A 1 81 ? 3.457 5.129 -13.986 1.00 90.38 81 GLU A CA 1
ATOM 645 C C . GLU A 1 81 ? 4.875 5.433 -14.499 1.00 90.38 81 GLU A C 1
ATOM 647 O O . GLU A 1 81 ? 5.108 5.420 -15.706 1.00 90.38 81 GLU A O 1
ATOM 652 N N . LEU A 1 82 ? 5.844 5.643 -13.601 1.00 87.38 82 LEU A N 1
ATOM 653 C CA . LEU A 1 82 ? 7.246 5.880 -13.968 1.00 87.38 82 LEU A CA 1
ATOM 654 C C . LEU A 1 82 ? 7.885 4.675 -14.677 1.00 87.38 82 LEU A C 1
ATOM 656 O O . LEU A 1 82 ? 8.699 4.861 -15.585 1.00 87.38 82 LEU A O 1
ATOM 660 N N . GLU A 1 83 ? 7.516 3.456 -14.284 1.00 85.00 83 GLU A N 1
ATOM 661 C CA . GLU A 1 83 ? 7.948 2.224 -14.946 1.00 85.00 83 GLU A CA 1
ATOM 662 C C . GLU A 1 83 ? 7.345 2.096 -16.351 1.00 85.00 83 GLU A C 1
ATOM 664 O O . GLU A 1 83 ? 8.068 1.816 -17.306 1.00 85.00 83 GLU A O 1
ATOM 669 N N . GLY A 1 84 ? 6.055 2.413 -16.518 1.00 82.88 84 GLY A N 1
ATOM 670 C CA . GLY A 1 84 ? 5.402 2.467 -17.832 1.00 82.88 84 GLY A CA 1
ATOM 671 C C . GLY A 1 84 ? 6.011 3.507 -18.783 1.00 82.88 84 GLY A C 1
ATOM 672 O O . GLY A 1 84 ? 5.997 3.317 -19.998 1.00 82.88 84 GLY A O 1
ATOM 673 N N . LEU A 1 85 ? 6.596 4.579 -18.240 1.00 85.25 85 LEU A N 1
ATOM 674 C CA . LEU A 1 85 ? 7.355 5.585 -18.993 1.00 85.25 85 LEU A CA 1
ATOM 675 C C . LEU A 1 85 ? 8.812 5.169 -19.279 1.00 85.25 85 LEU A C 1
ATOM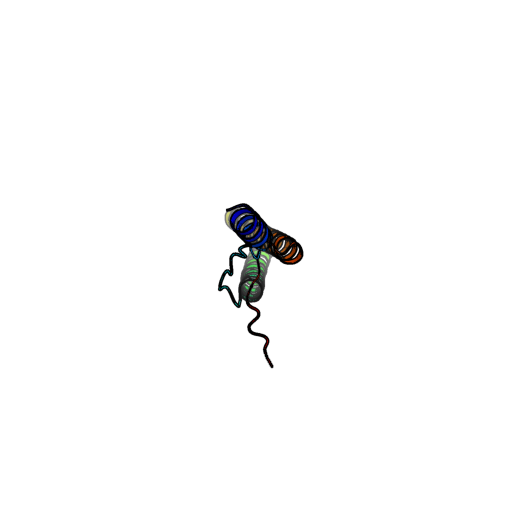 677 O O . LEU A 1 85 ? 9.534 5.909 -19.947 1.00 85.25 85 L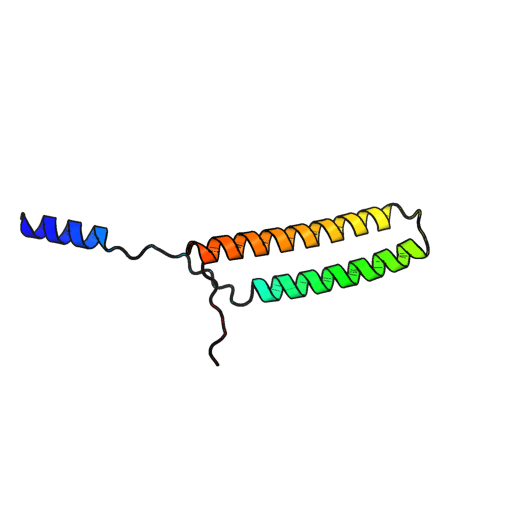EU A O 1
ATOM 681 N N . GLY A 1 86 ? 9.267 4.019 -18.770 1.00 80.88 86 GLY A N 1
ATOM 682 C CA . GLY A 1 86 ? 10.640 3.535 -18.928 1.00 80.88 86 GLY A CA 1
ATOM 683 C C . GLY A 1 86 ? 11.693 4.351 -18.167 1.00 80.88 86 GLY A C 1
ATOM 684 O O . GLY A 1 86 ? 12.880 4.252 -18.481 1.00 80.88 86 GLY A O 1
ATOM 685 N N . ILE A 1 87 ? 11.272 5.170 -17.193 1.00 80.56 87 ILE A N 1
ATOM 686 C CA . ILE A 1 87 ? 12.152 6.023 -16.373 1.00 80.56 87 ILE A CA 1
ATOM 687 C C . ILE A 1 87 ? 12.835 5.190 -15.287 1.00 80.56 87 ILE A C 1
ATOM 689 O O . ILE A 1 87 ? 14.021 5.367 -15.006 1.00 80.56 87 ILE A O 1
ATOM 693 N N . ILE A 1 88 ? 12.071 4.282 -14.683 1.00 77.75 88 ILE A N 1
ATOM 694 C CA . ILE A 1 88 ? 12.550 3.306 -13.706 1.00 77.75 88 ILE A CA 1
ATOM 695 C C . ILE A 1 88 ? 12.198 1.907 -14.196 1.00 77.75 88 ILE A C 1
ATOM 697 O O . ILE A 1 88 ? 11.285 1.735 -14.998 1.00 77.75 88 ILE A O 1
ATOM 701 N N . LYS A 1 89 ? 12.920 0.902 -13.713 1.00 72.69 89 LYS A N 1
ATOM 702 C CA . LYS A 1 89 ? 12.586 -0.497 -13.958 1.00 72.69 89 LYS A CA 1
ATOM 703 C C . LYS A 1 89 ? 12.949 -1.304 -12.728 1.00 72.69 89 LYS A C 1
ATOM 705 O O . LYS A 1 89 ? 14.105 -1.260 -12.295 1.00 72.69 89 LYS A O 1
ATOM 710 N N . TYR A 1 90 ? 11.982 -2.033 -12.187 1.00 69.31 90 TYR A N 1
ATOM 711 C CA . TYR A 1 90 ? 12.252 -3.015 -11.149 1.00 69.31 90 TYR A CA 1
ATOM 712 C C . TYR A 1 90 ? 12.593 -4.350 -11.815 1.00 69.31 90 TYR A C 1
ATOM 714 O O . TYR A 1 90 ? 11.966 -4.766 -12.787 1.00 69.31 90 TYR A O 1
ATOM 722 N N . LEU A 1 91 ? 13.642 -5.013 -11.333 1.00 61.44 91 LEU A N 1
ATOM 723 C CA . LEU A 1 91 ? 13.972 -6.369 -11.768 1.00 61.44 91 LEU A CA 1
ATOM 724 C C . LEU A 1 91 ? 12.926 -7.318 -11.177 1.00 61.44 91 LEU A C 1
ATOM 726 O O . LEU A 1 91 ? 12.956 -7.602 -9.985 1.00 61.44 91 LEU A O 1
ATOM 730 N N . SER A 1 92 ? 11.976 -7.775 -11.988 1.00 57.28 92 SER A N 1
ATOM 731 C CA . SER A 1 92 ? 11.078 -8.862 -11.611 1.00 57.28 92 SER A CA 1
ATOM 732 C C . SER A 1 92 ? 11.888 -10.157 -11.528 1.00 57.28 92 SER A C 1
ATOM 734 O O . SER A 1 92 ? 12.334 -10.656 -12.560 1.00 57.28 92 SER A O 1
ATOM 736 N N . ASN A 1 93 ? 12.072 -10.710 -10.326 1.00 49.31 93 ASN A N 1
ATOM 737 C CA . ASN A 1 93 ? 12.474 -12.112 -10.155 1.00 49.31 93 ASN A CA 1
ATOM 738 C C . ASN A 1 93 ? 11.275 -13.008 -10.505 1.00 49.31 93 ASN A C 1
ATOM 740 O O . ASN A 1 93 ? 10.679 -13.616 -9.620 1.00 49.31 93 ASN A O 1
ATOM 744 N N . ASP A 1 94 ? 10.884 -13.014 -11.775 1.00 45.53 94 ASP A N 1
ATOM 745 C CA . ASP A 1 94 ? 9.851 -13.898 -12.314 1.00 45.53 94 ASP A CA 1
ATOM 746 C C . ASP A 1 94 ? 10.384 -14.515 -13.614 1.00 45.53 94 ASP A C 1
ATOM 748 O O . ASP A 1 94 ? 9.879 -14.289 -14.710 1.00 45.53 94 ASP A O 1
ATOM 752 N N . ASP A 1 95 ? 11.488 -15.249 -13.468 1.00 35.44 95 ASP A N 1
ATOM 753 C CA . ASP A 1 95 ? 11.900 -16.277 -14.415 1.00 35.44 95 ASP A CA 1
ATOM 754 C C . ASP A 1 95 ? 11.500 -17.627 -13.797 1.00 35.44 95 ASP A C 1
ATOM 756 O O . ASP A 1 95 ? 12.226 -18.135 -12.948 1.00 35.44 95 ASP A O 1
ATOM 760 N N . GLY A 1 96 ? 10.343 -18.160 -14.215 1.00 35.28 96 GLY A N 1
ATOM 761 C CA . GLY A 1 96 ? 10.021 -19.601 -14.281 1.00 35.28 96 GLY A CA 1
ATOM 762 C C . GLY A 1 96 ? 10.109 -20.448 -13.013 1.00 35.28 96 GLY A C 1
ATOM 763 O O . GLY A 1 96 ? 11.230 -20.879 -12.668 1.00 35.28 96 GLY A O 1
#

Sequence (96 aa):
MRFLLILIVTLLCVSPGAQSIVPNDGYYRIADSRIDYLENQLKDVDAQLALTPEQSQLNTIRESLVKEIELIQARVKLYKELEGLGIIKYLSNDDG

Radius of gyration: 23.69 Å; chains: 1; bounding box: 56×34×65 Å

Foldseek 3Di:
DVVVVVVVVVVVVPDDPDAPADAPQCLVVVLVVVLVVLVVVLVVLVVVCVVPVPPPVSVVSNVVSVVVNVVSVVVVVVVVVCVVVSNHDYDHPPDD